Protein AF-G9KWW3-F1 (afdb_monomer_lite)

Organism: Mustela putorius furo (NCBI:txid9669)

InterPro domains:
  IPR028881 PAN2, UCH domain [PF13423] (14-74)
  IPR038765 Papain-like cysteine peptidase superfamily [SSF54001] (1-74)

Foldseek 3Di:
DVQQCVQQVVQVVVLVVVCVPDPDHDPDDPDRDHGPLCVPQKDKDKDWDADPPPRDIDIDIDIDRDDDDDDDPDDDDDDDDDDDPDDDDDDDDDDDD

Sequence (97 aa):
DRLHEEEKTGTRICQKLKQSSLPSPPEEPPSPSPTSVEKMFGGKIVTRIRCLRCLNVSSREEAFTDLSLAFPPTERCRRRRLGSVMLPAEDIGGREP

Radius of gyration: 24.81 Å; chains: 1; bounding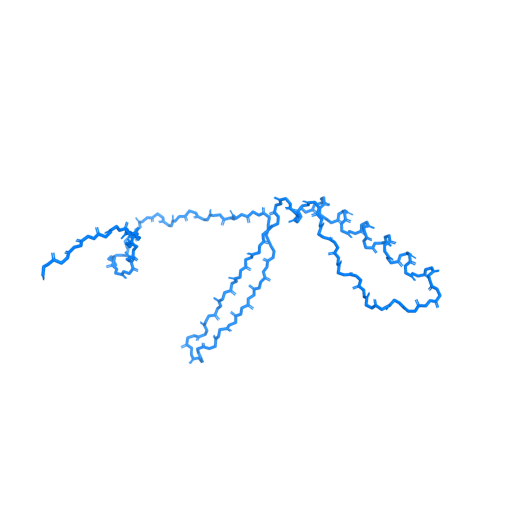 box: 46×35×78 Å

pLDDT: mean 81.92, std 19.39, range [38.44, 98.62]

Secondary structure (DSSP, 8-state):
-HHHHHHHHHHHHHHHHHHHTSSS--SSPPPPPPPHHHHHT-EEEEEEEE-TTT--EEEEEEEESS---PPPPP-----------------------

Structure (mmCIF, N/CA/C/O backbone):
data_AF-G9KWW3-F1
#
_entry.id   AF-G9KWW3-F1
#
loop_
_atom_site.group_PDB
_atom_site.id
_atom_site.type_symbol
_atom_site.label_atom_id
_atom_site.label_alt_id
_atom_site.label_comp_id
_atom_site.label_asym_id
_atom_site.label_entity_id
_atom_site.label_seq_id
_atom_site.pdbx_PDB_ins_code
_atom_site.Cartn_x
_atom_site.Cartn_y
_atom_site.Cartn_z
_atom_site.occupancy
_atom_site.B_iso_or_equiv
_atom_site.auth_seq_id
_atom_site.auth_comp_id
_atom_site.auth_asym_id
_atom_site.auth_atom_id
_atom_site.pdbx_PDB_model_num
ATOM 1 N N . ASP A 1 1 ? 3.305 8.426 11.808 1.00 87.88 1 ASP A N 1
ATOM 2 C CA . ASP A 1 1 ? 3.297 7.223 12.674 1.00 87.88 1 ASP A CA 1
ATOM 3 C C . ASP A 1 1 ? 2.772 7.402 14.089 1.00 87.88 1 ASP A C 1
ATOM 5 O O . ASP A 1 1 ? 1.979 6.569 14.500 1.00 87.88 1 ASP A O 1
ATOM 9 N N . ARG A 1 2 ? 3.133 8.456 14.842 1.00 97.25 2 ARG A N 1
ATOM 10 C CA . ARG A 1 2 ? 2.763 8.578 16.272 1.00 97.25 2 ARG A CA 1
ATOM 11 C C . ARG A 1 2 ? 1.286 8.267 16.596 1.00 97.25 2 ARG A C 1
ATOM 13 O O . ARG A 1 2 ? 1.032 7.466 17.484 1.00 97.25 2 ARG A O 1
ATOM 20 N N . LEU A 1 3 ? 0.340 8.857 15.852 1.00 96.75 3 LEU A N 1
ATOM 21 C CA . LEU A 1 3 ? -1.107 8.643 16.045 1.00 96.75 3 LEU A CA 1
ATOM 22 C C . LEU A 1 3 ? -1.549 7.199 15.755 1.00 96.75 3 LEU A C 1
ATOM 24 O O . LEU A 1 3 ? -2.394 6.660 16.461 1.00 96.75 3 LEU A O 1
ATOM 28 N N . HIS A 1 4 ? -0.976 6.573 14.722 1.00 96.19 4 HIS A N 1
ATOM 29 C CA . HIS A 1 4 ? -1.268 5.181 14.381 1.00 96.19 4 HIS A CA 1
ATOM 30 C C . HIS A 1 4 ? -0.826 4.246 15.516 1.00 96.19 4 HIS A C 1
ATOM 32 O O . HIS A 1 4 ? -1.616 3.428 15.981 1.00 96.19 4 HIS A O 1
ATOM 38 N N . GLU A 1 5 ? 0.405 4.411 16.004 1.00 96.88 5 GLU A N 1
ATOM 39 C CA . GLU A 1 5 ? 0.978 3.557 17.050 1.00 96.88 5 GLU A CA 1
ATOM 40 C C . GLU A 1 5 ? 0.284 3.723 18.407 1.00 96.88 5 GLU A C 1
ATOM 42 O O . GLU A 1 5 ? 0.054 2.730 19.101 1.00 96.88 5 GLU A O 1
ATOM 47 N N . GLU A 1 6 ? -0.083 4.953 18.774 1.00 97.38 6 GLU A N 1
ATOM 48 C CA . GLU A 1 6 ? -0.828 5.253 20.001 1.00 97.38 6 GLU A CA 1
ATOM 49 C C . GLU A 1 6 ? -2.188 4.536 20.018 1.00 97.38 6 GLU A C 1
ATOM 51 O O . GLU A 1 6 ? -2.478 3.778 20.948 1.00 97.38 6 GLU A O 1
ATOM 56 N N . GLU A 1 7 ? -2.987 4.692 18.957 1.00 96.88 7 GLU A N 1
ATOM 57 C CA . GLU A 1 7 ? -4.310 4.063 18.843 1.00 96.88 7 GLU A CA 1
ATOM 58 C C . GLU A 1 7 ? -4.209 2.530 18.787 1.00 96.88 7 GLU A C 1
ATOM 60 O O . GLU A 1 7 ? -4.937 1.811 19.485 1.00 96.88 7 GLU A O 1
ATOM 65 N N . LYS A 1 8 ? -3.271 2.010 17.987 1.00 95.38 8 LYS A N 1
ATOM 66 C CA . LYS A 1 8 ? -3.056 0.569 17.807 1.00 95.38 8 LYS A CA 1
ATOM 67 C C . LYS A 1 8 ? -2.607 -0.098 19.099 1.00 95.38 8 LYS A C 1
ATOM 69 O O . LYS A 1 8 ? -3.136 -1.143 19.484 1.00 95.38 8 LYS A O 1
ATOM 74 N N . THR A 1 9 ? -1.645 0.510 19.788 1.00 95.31 9 THR A N 1
ATOM 75 C CA . THR A 1 9 ? -1.116 -0.014 21.049 1.00 95.31 9 THR A CA 1
ATOM 76 C C . THR A 1 9 ? -2.163 0.069 22.152 1.00 95.31 9 THR A C 1
ATOM 78 O O . THR A 1 9 ? -2.358 -0.924 22.855 1.00 95.31 9 THR A O 1
ATOM 81 N N . GLY A 1 10 ? -2.886 1.190 22.257 1.00 95.12 10 GLY A N 1
ATOM 82 C CA . GLY A 1 10 ? -3.979 1.363 23.214 1.00 95.12 10 GLY A CA 1
ATOM 83 C C . GLY A 1 10 ? -5.054 0.288 23.056 1.00 95.12 10 GLY A C 1
ATOM 84 O O . GLY A 1 10 ? -5.367 -0.429 24.008 1.00 95.12 10 GLY A O 1
ATOM 85 N N . THR A 1 11 ? -5.545 0.094 21.829 1.00 93.12 11 THR A N 1
ATOM 86 C CA . THR A 1 11 ? -6.553 -0.931 21.510 1.00 93.12 11 THR A CA 1
ATOM 87 C C . THR A 1 11 ? -6.060 -2.337 21.848 1.00 93.12 11 THR A C 1
ATOM 89 O O . THR A 1 11 ? -6.763 -3.099 22.519 1.00 93.12 11 THR A O 1
ATOM 92 N N . ARG A 1 12 ? -4.822 -2.673 21.457 1.00 93.06 12 ARG A N 1
ATOM 93 C CA . ARG A 1 12 ? -4.216 -3.986 21.726 1.00 93.06 12 ARG A CA 1
ATOM 94 C C . ARG A 1 12 ? -4.080 -4.268 23.222 1.00 93.06 12 ARG A C 1
ATOM 96 O O . ARG A 1 12 ? -4.336 -5.391 23.651 1.00 93.06 12 ARG A O 1
ATOM 103 N N . ILE A 1 13 ? -3.662 -3.281 24.016 1.00 93.81 13 ILE A N 1
ATOM 104 C CA . ILE A 1 13 ? -3.533 -3.428 25.473 1.00 93.81 13 ILE A CA 1
ATOM 105 C C . ILE A 1 13 ? -4.911 -3.648 26.100 1.00 93.81 13 ILE A C 1
ATOM 107 O O . ILE A 1 13 ? -5.096 -4.630 26.815 1.00 93.81 13 ILE A O 1
ATOM 111 N N . CYS A 1 14 ? -5.892 -2.800 25.779 1.00 91.81 14 CYS A N 1
ATOM 112 C CA . CYS A 1 14 ? -7.262 -2.935 26.276 1.00 91.81 14 CYS A CA 1
ATOM 113 C C . CYS A 1 14 ? -7.857 -4.316 25.964 1.00 91.81 14 CYS A C 1
ATOM 115 O O . CYS A 1 14 ? -8.485 -4.932 26.824 1.00 91.81 14 CYS A O 1
ATOM 117 N N . GLN A 1 15 ? -7.643 -4.823 24.750 1.00 89.88 15 GLN A N 1
ATOM 118 C CA . GLN A 1 15 ? -8.113 -6.142 24.336 1.00 89.88 15 GLN A CA 1
ATOM 119 C C . GLN A 1 15 ? -7.420 -7.272 25.106 1.00 89.88 15 GLN A C 1
ATOM 121 O O . GLN A 1 15 ? -8.098 -8.157 25.624 1.00 89.88 15 GLN A O 1
ATOM 126 N N . LYS A 1 16 ? -6.087 -7.226 25.232 1.00 90.00 16 LYS A N 1
ATOM 127 C CA . LYS A 1 16 ? -5.329 -8.240 25.979 1.00 90.00 16 LYS A CA 1
ATOM 128 C C . LYS A 1 16 ? -5.707 -8.281 27.458 1.00 90.00 16 LYS A C 1
ATOM 130 O O . LYS A 1 16 ? -5.857 -9.368 28.005 1.00 90.00 16 LYS A O 1
ATOM 135 N N . LEU A 1 17 ? -5.899 -7.123 28.094 1.00 91.88 17 LEU A N 1
ATOM 136 C CA . LEU A 1 17 ? -6.336 -7.057 29.491 1.00 91.88 17 LEU A CA 1
ATOM 137 C C . LEU A 1 17 ? -7.714 -7.710 29.667 1.00 91.88 17 LEU A C 1
ATOM 139 O O . LEU A 1 17 ? -7.868 -8.574 30.528 1.00 91.88 17 LEU A O 1
ATOM 143 N N . LYS A 1 18 ? -8.679 -7.391 28.789 1.00 89.12 18 LYS A N 1
ATOM 144 C CA . LYS A 1 18 ? -10.006 -8.035 28.777 1.00 89.12 18 LYS A CA 1
ATOM 145 C C . LYS A 1 18 ? -9.915 -9.552 28.590 1.00 89.12 18 LYS A C 1
ATOM 147 O O . LYS A 1 18 ? -10.599 -10.290 29.291 1.00 89.12 18 LYS A O 1
ATOM 152 N N . GLN A 1 19 ? -9.055 -10.023 27.685 1.00 86.44 19 GLN A N 1
ATOM 153 C CA . GLN A 1 19 ? -8.836 -11.456 27.460 1.00 86.44 19 GLN A CA 1
ATOM 154 C C . GLN A 1 19 ? -8.242 -12.152 28.690 1.00 86.44 19 GLN A C 1
ATOM 156 O O . GLN A 1 19 ? -8.699 -13.228 29.048 1.00 86.44 19 GLN A O 1
ATOM 161 N N . SER A 1 20 ? -7.271 -11.533 29.369 1.00 86.31 20 SER A N 1
ATOM 162 C CA . SER A 1 20 ? -6.652 -12.118 30.568 1.00 86.31 20 SER A CA 1
ATOM 163 C C . SER A 1 20 ? -7.602 -12.237 31.765 1.00 86.31 20 SER A C 1
ATOM 165 O O . SER A 1 20 ? -7.381 -13.070 32.636 1.00 86.31 20 SER A O 1
ATOM 167 N N . SER A 1 21 ? -8.661 -11.421 31.806 1.00 85.50 21 SER A N 1
ATOM 168 C CA . SER A 1 21 ? -9.686 -11.467 32.855 1.00 85.50 21 SER A CA 1
ATOM 169 C C . SER A 1 21 ? -10.808 -12.484 32.604 1.00 85.50 21 SER A C 1
ATOM 171 O O . SER A 1 21 ? -11.659 -12.662 33.473 1.00 85.50 21 SER A O 1
ATOM 173 N N . LEU A 1 22 ? -10.843 -13.136 31.434 1.00 79.69 22 LEU A N 1
ATOM 174 C CA . LEU A 1 22 ? -11.861 -14.133 31.095 1.00 79.69 22 LEU A CA 1
ATOM 175 C C . LEU A 1 22 ? -11.369 -15.555 31.440 1.00 79.69 22 LEU A C 1
ATOM 177 O O . LEU A 1 22 ? -10.240 -15.903 31.105 1.00 79.69 22 LEU A O 1
ATOM 181 N N . PRO A 1 23 ? -12.202 -16.401 32.075 1.00 74.38 23 PRO A N 1
ATOM 182 C CA . PRO A 1 23 ? -11.807 -17.745 32.510 1.00 74.38 23 PRO A CA 1
ATOM 183 C C . PRO A 1 23 ? -11.737 -18.795 31.383 1.00 74.38 23 PRO A C 1
ATOM 185 O O . PRO A 1 23 ? -11.344 -19.929 31.645 1.00 74.38 23 PRO A O 1
ATOM 188 N N . SER A 1 24 ? -12.109 -18.458 30.144 1.00 66.44 24 SER A N 1
ATOM 189 C CA . SER A 1 24 ? -12.126 -19.379 28.997 1.00 66.44 24 SER A CA 1
ATOM 190 C C . SER A 1 24 ? -11.201 -18.911 27.865 1.00 66.44 24 SER A C 1
ATOM 192 O O . SER A 1 24 ? -11.068 -17.701 27.660 1.00 66.44 24 SER A O 1
ATOM 194 N N . PRO A 1 25 ? -10.604 -19.829 27.077 1.00 63.19 25 PRO A N 1
ATOM 195 C CA . PRO A 1 25 ? -9.837 -19.450 25.895 1.00 63.19 25 PRO A CA 1
ATOM 196 C C . PRO A 1 25 ? -10.750 -18.721 24.894 1.00 63.19 25 PRO A C 1
ATOM 198 O O . PRO A 1 25 ? -11.854 -19.206 24.639 1.00 63.19 25 PRO A O 1
ATOM 201 N N . PRO A 1 26 ? -10.332 -17.584 24.314 1.00 61.50 26 PRO A N 1
ATOM 202 C CA . PRO A 1 26 ? -11.057 -16.983 23.201 1.00 61.50 26 PRO A CA 1
ATOM 203 C C . PRO A 1 26 ? -10.988 -17.893 21.961 1.00 61.50 26 PRO A C 1
ATOM 205 O O . PRO A 1 26 ? -9.896 -18.329 21.590 1.00 61.50 26 PRO A O 1
ATOM 208 N N . GLU A 1 27 ? -12.125 -18.144 21.303 1.00 63.06 27 GLU A N 1
ATOM 209 C CA . GLU A 1 27 ? -12.163 -18.610 19.908 1.00 63.06 27 GLU A CA 1
ATOM 210 C C . GLU A 1 27 ? -11.625 -17.484 19.017 1.00 63.06 27 GLU A C 1
ATOM 212 O O . GLU A 1 27 ? -12.272 -16.453 18.881 1.00 63.06 27 G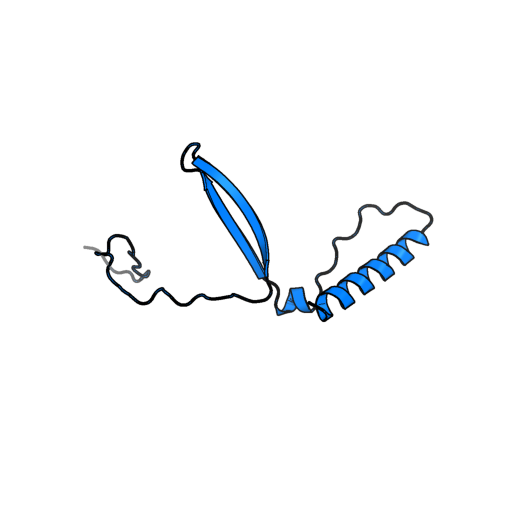LU A O 1
ATOM 217 N N . GLU A 1 28 ? -10.419 -17.689 18.483 1.00 59.91 28 GLU A N 1
ATOM 218 C CA . GLU A 1 28 ? -9.616 -16.780 17.653 1.00 59.91 28 GLU A CA 1
ATOM 219 C C . GLU A 1 28 ? -9.400 -15.332 18.159 1.00 59.91 28 GLU A C 1
ATOM 221 O O . GLU A 1 28 ? -10.300 -14.633 18.628 1.00 59.91 28 GLU A O 1
ATOM 226 N N . PRO A 1 29 ? -8.170 -14.796 18.046 1.00 62.28 29 PRO A N 1
ATOM 227 C CA . PRO A 1 29 ? -7.947 -13.384 18.310 1.00 62.28 29 PRO A CA 1
ATOM 228 C C . PRO A 1 29 ? -8.714 -12.544 17.271 1.00 62.28 29 PRO A C 1
ATOM 230 O O . PRO A 1 29 ? -8.507 -12.733 16.072 1.00 62.28 29 PRO A O 1
ATOM 233 N N . PRO A 1 30 ? -9.553 -11.579 17.696 1.00 65.62 30 PRO A N 1
ATOM 234 C CA . PRO A 1 30 ? -10.210 -10.670 16.769 1.00 65.62 30 PRO A CA 1
ATOM 235 C C . PRO A 1 30 ? -9.168 -9.971 15.903 1.00 65.62 30 PRO A C 1
ATOM 237 O O . PRO A 1 30 ? -8.171 -9.463 16.430 1.00 65.62 30 PRO A O 1
ATOM 240 N N . SER A 1 31 ? -9.409 -9.921 14.591 1.00 68.50 31 SER A N 1
ATOM 241 C CA . SER A 1 31 ? -8.576 -9.144 13.677 1.00 68.50 31 SER A CA 1
ATOM 242 C C . SER A 1 31 ? -8.458 -7.711 14.208 1.00 68.50 31 SER A C 1
ATOM 244 O O . SER A 1 31 ? -9.491 -7.120 14.551 1.00 68.50 31 SER A O 1
ATOM 246 N N . PRO A 1 32 ? -7.245 -7.143 14.306 1.00 76.38 32 PRO A N 1
ATOM 247 C CA . PRO A 1 32 ? -7.072 -5.798 14.830 1.00 76.38 32 PRO A CA 1
ATOM 248 C C . PRO A 1 32 ? -7.896 -4.818 13.996 1.00 76.38 32 PRO A C 1
ATOM 250 O O . PRO A 1 32 ? -7.818 -4.805 12.767 1.00 76.38 32 PRO A O 1
ATOM 253 N N . SER A 1 33 ? -8.713 -4.018 14.676 1.00 87.06 33 SER A N 1
ATOM 254 C CA . SER A 1 33 ? -9.496 -2.973 14.031 1.00 87.06 33 SER A CA 1
ATOM 255 C C . SER A 1 33 ? -8.559 -1.936 13.407 1.00 87.06 33 SER A C 1
ATOM 257 O O . SER A 1 33 ? -7.611 -1.526 14.086 1.00 87.06 33 SER A O 1
ATOM 259 N N . PRO A 1 34 ? -8.828 -1.472 12.174 1.00 92.62 34 PRO A N 1
ATOM 260 C CA . PRO A 1 34 ? -7.978 -0.480 11.540 1.00 92.62 34 PRO A CA 1
ATOM 261 C C . PRO A 1 34 ? -8.021 0.839 12.312 1.00 92.62 34 PRO A C 1
ATOM 263 O O . PRO A 1 34 ? -9.102 1.282 12.731 1.00 92.62 34 PRO A O 1
ATOM 266 N N . THR A 1 35 ? -6.858 1.467 12.481 1.00 96.56 35 THR A N 1
ATOM 267 C CA . THR A 1 35 ? -6.759 2.761 13.158 1.00 96.56 35 THR A CA 1
ATOM 268 C C . THR A 1 35 ? -7.353 3.878 12.309 1.00 96.56 35 THR A C 1
ATOM 270 O O . THR A 1 35 ? -7.548 3.733 11.101 1.00 96.56 35 THR A O 1
ATOM 273 N N . SER A 1 36 ? -7.609 5.037 12.907 1.00 97.12 36 SER A N 1
ATOM 274 C CA . SER A 1 36 ? -8.072 6.222 12.174 1.00 97.12 36 SER A CA 1
ATOM 275 C C . SER A 1 36 ? -7.106 6.612 11.048 1.00 97.12 36 SER A C 1
ATOM 277 O O . SER A 1 36 ? -7.539 6.949 9.949 1.00 97.12 36 SER A O 1
ATOM 279 N N . VAL A 1 37 ? -5.793 6.485 11.284 1.00 97.38 37 VAL A N 1
ATOM 280 C CA . VAL A 1 37 ? -4.762 6.726 10.258 1.00 97.38 37 VAL A CA 1
ATOM 281 C C . VAL A 1 37 ? -4.875 5.722 9.111 1.00 97.38 37 VAL A C 1
ATOM 283 O O . VAL A 1 37 ? -4.867 6.131 7.955 1.00 97.38 37 VAL A O 1
ATOM 286 N N . GLU A 1 38 ? -5.036 4.429 9.407 1.00 96.62 38 GLU A N 1
ATOM 287 C CA . GLU A 1 38 ? -5.214 3.398 8.373 1.00 96.62 38 GLU A CA 1
ATOM 288 C C . GLU A 1 38 ? -6.510 3.603 7.578 1.00 96.62 38 GLU A C 1
ATOM 290 O O . GLU A 1 38 ? -6.526 3.381 6.373 1.00 96.62 38 GLU A O 1
ATOM 295 N N . LYS A 1 39 ? -7.585 4.071 8.222 1.00 96.81 39 LYS A N 1
ATOM 296 C CA . LYS A 1 39 ? -8.867 4.357 7.560 1.00 96.81 39 LYS A CA 1
ATOM 297 C C . LYS A 1 39 ? -8.811 5.572 6.638 1.00 96.81 39 LYS A C 1
ATOM 299 O O . LYS A 1 39 ? -9.473 5.573 5.608 1.00 96.81 39 LYS A O 1
ATOM 304 N N . MET A 1 40 ? -8.095 6.621 7.039 1.00 97.62 40 MET A N 1
ATOM 305 C CA . MET A 1 40 ? -8.124 7.910 6.340 1.00 97.62 40 MET A CA 1
ATOM 306 C C . MET A 1 40 ? -6.986 8.087 5.337 1.00 97.62 40 MET A C 1
ATOM 308 O O . MET A 1 40 ? -7.183 8.712 4.301 1.00 97.62 40 MET A O 1
ATOM 312 N N . PHE A 1 41 ? -5.804 7.562 5.652 1.00 97.75 41 PHE A N 1
ATOM 313 C CA . PHE A 1 41 ? -4.588 7.750 4.857 1.00 97.75 41 PHE A CA 1
ATOM 314 C C . PHE A 1 41 ? -4.002 6.427 4.359 1.00 97.75 41 PHE A C 1
ATOM 316 O O . PHE A 1 41 ? -3.119 6.437 3.510 1.00 97.75 41 PHE A O 1
ATOM 323 N N . GLY A 1 42 ? -4.464 5.290 4.885 1.00 96.94 42 GLY A N 1
ATOM 324 C CA . GLY A 1 42 ? -3.900 3.984 4.573 1.00 96.94 42 GLY A CA 1
ATOM 325 C C . GLY A 1 42 ? -4.211 3.517 3.153 1.00 96.94 42 GLY A C 1
ATOM 326 O O . GLY A 1 42 ? -5.361 3.475 2.721 1.00 96.94 42 GLY A O 1
ATOM 327 N N . GLY A 1 43 ? -3.167 3.088 2.453 1.00 96.94 43 GLY A N 1
ATOM 328 C CA . GLY A 1 43 ? -3.234 2.351 1.199 1.00 96.94 43 GLY A CA 1
ATOM 329 C C . GLY A 1 43 ? -2.368 1.094 1.245 1.00 96.94 43 GLY A C 1
ATOM 330 O O . GLY A 1 43 ? -1.636 0.850 2.207 1.00 96.94 43 GLY A O 1
ATOM 331 N N . LYS A 1 44 ? -2.451 0.278 0.189 1.00 97.69 44 LYS A N 1
ATOM 332 C CA . LYS A 1 44 ? -1.635 -0.931 0.025 1.00 97.69 44 LYS A CA 1
ATOM 333 C C . LYS A 1 44 ? -0.924 -0.938 -1.321 1.00 97.69 44 LYS A C 1
ATOM 335 O O . LYS A 1 44 ? -1.562 -0.701 -2.346 1.00 97.69 44 LYS A O 1
ATOM 340 N N . ILE A 1 45 ? 0.374 -1.230 -1.330 1.00 98.06 45 ILE A N 1
ATOM 341 C CA . ILE A 1 45 ? 1.189 -1.344 -2.543 1.00 98.06 45 ILE A CA 1
ATOM 342 C C . ILE A 1 45 ? 1.713 -2.770 -2.693 1.00 98.06 45 ILE A C 1
ATOM 344 O O . ILE A 1 45 ? 2.207 -3.366 -1.739 1.00 98.06 45 ILE A O 1
ATOM 348 N N . VAL A 1 46 ? 1.606 -3.324 -3.903 1.00 98.44 46 VAL A N 1
ATOM 349 C CA . VAL A 1 46 ? 2.137 -4.653 -4.227 1.00 98.44 46 VAL A CA 1
ATOM 350 C C . VAL A 1 46 ? 3.329 -4.504 -5.162 1.00 98.44 46 VAL A C 1
ATOM 352 O O . VAL A 1 46 ? 3.178 -4.129 -6.323 1.00 98.44 46 VAL A O 1
ATOM 355 N N . THR A 1 47 ? 4.511 -4.867 -4.676 1.00 98.38 47 THR A N 1
ATOM 356 C CA . THR A 1 47 ? 5.737 -4.923 -5.476 1.00 98.38 47 THR A CA 1
ATOM 357 C C . THR A 1 47 ? 5.940 -6.340 -5.992 1.00 98.38 47 THR A C 1
ATOM 359 O O . THR A 1 47 ? 5.925 -7.291 -5.212 1.00 98.38 47 THR A O 1
ATOM 362 N N . ARG A 1 48 ? 6.148 -6.499 -7.305 1.00 98.56 48 ARG A N 1
ATOM 363 C CA . ARG A 1 48 ? 6.435 -7.793 -7.944 1.00 98.56 48 ARG A CA 1
ATOM 364 C C . ARG A 1 48 ? 7.822 -7.777 -8.571 1.00 98.56 48 ARG A C 1
ATOM 366 O O . ARG A 1 48 ? 8.108 -6.921 -9.402 1.00 98.56 48 ARG A O 1
ATOM 373 N N . ILE A 1 49 ? 8.663 -8.744 -8.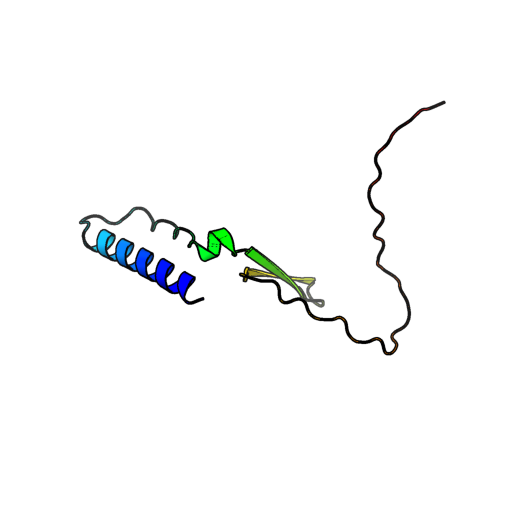217 1.00 98.31 49 ILE A N 1
ATOM 374 C CA . ILE A 1 49 ? 10.017 -8.893 -8.759 1.00 98.31 49 ILE A CA 1
ATOM 375 C C . ILE A 1 49 ? 10.076 -10.193 -9.553 1.00 98.31 49 ILE A C 1
ATOM 377 O O . ILE A 1 49 ? 9.894 -11.277 -9.003 1.00 98.31 49 ILE A O 1
ATOM 381 N N . ARG A 1 50 ? 10.351 -10.090 -10.856 1.00 98.56 50 ARG A N 1
ATOM 382 C CA . ARG A 1 50 ? 10.523 -11.248 -11.738 1.00 98.56 50 ARG A CA 1
ATOM 383 C C . ARG A 1 50 ? 12.001 -11.583 -11.894 1.00 98.56 50 ARG A C 1
ATOM 385 O O . ARG A 1 50 ? 12.768 -10.786 -12.428 1.00 98.56 50 ARG A O 1
ATOM 392 N N . CYS A 1 51 ? 12.395 -12.786 -11.493 1.00 98.25 51 CYS A N 1
ATOM 393 C CA . CYS A 1 51 ? 13.720 -13.309 -11.802 1.00 98.25 51 CYS A CA 1
ATOM 394 C C . CYS A 1 51 ? 13.828 -13.577 -13.309 1.00 98.25 51 CYS A C 1
ATOM 396 O O . CYS A 1 51 ? 13.060 -14.362 -13.851 1.00 98.25 51 CYS A O 1
ATOM 398 N N . LEU A 1 52 ? 14.804 -12.985 -13.999 1.00 98.00 52 LEU A N 1
ATOM 399 C CA . LEU A 1 52 ? 14.961 -13.174 -15.450 1.00 98.00 52 LEU A CA 1
ATOM 400 C C . LEU A 1 52 ? 15.609 -14.514 -15.844 1.00 98.00 52 LEU A C 1
ATOM 402 O O . LEU A 1 52 ? 15.662 -14.832 -17.026 1.00 98.00 52 LEU A O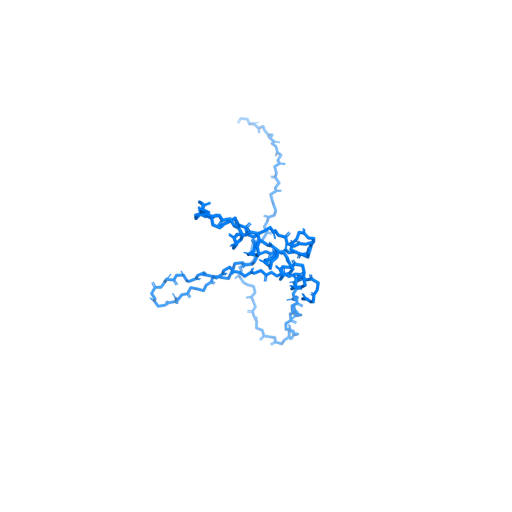 1
ATOM 406 N N . ARG A 1 53 ? 16.089 -15.307 -14.873 1.00 98.62 53 ARG A N 1
ATOM 407 C CA . ARG A 1 53 ? 16.667 -16.643 -15.115 1.00 98.62 53 ARG A CA 1
ATOM 408 C C . ARG A 1 53 ? 15.639 -17.764 -15.004 1.00 98.62 53 ARG A C 1
ATOM 410 O O . ARG A 1 53 ? 15.492 -18.546 -15.929 1.00 98.62 53 ARG A O 1
ATOM 417 N N . CYS A 1 54 ? 14.931 -17.841 -13.877 1.00 98.38 54 CYS A N 1
ATOM 418 C CA . CYS A 1 54 ? 13.929 -18.884 -13.630 1.00 98.38 54 CYS A CA 1
ATOM 419 C C . CYS A 1 54 ? 12.488 -18.413 -13.847 1.00 98.38 54 CYS A C 1
ATOM 421 O O . CYS A 1 54 ? 11.562 -19.189 -13.659 1.00 98.38 54 CYS A O 1
ATOM 423 N N . LEU A 1 55 ? 12.287 -17.140 -14.206 1.00 98.12 55 LEU A N 1
ATOM 424 C CA . LEU A 1 55 ? 10.984 -16.513 -14.454 1.00 98.12 55 LEU A CA 1
ATOM 425 C C . LEU A 1 55 ? 10.035 -16.449 -13.248 1.00 98.12 55 LEU A C 1
ATOM 427 O O . LEU A 1 55 ? 8.964 -15.857 -13.383 1.00 98.12 55 LEU A O 1
ATOM 431 N N . ASN A 1 56 ? 10.445 -16.953 -12.078 1.00 98.50 56 ASN A N 1
ATOM 432 C CA . ASN A 1 56 ? 9.692 -16.830 -10.833 1.00 98.50 56 ASN A CA 1
ATOM 433 C C . ASN A 1 56 ? 9.425 -15.365 -10.492 1.00 98.50 56 ASN A C 1
ATOM 435 O O . ASN A 1 56 ? 10.303 -14.506 -10.628 1.00 98.50 56 ASN A O 1
ATOM 439 N N . VAL A 1 57 ? 8.216 -15.106 -10.005 1.00 98.56 57 VAL A N 1
ATOM 440 C CA . VAL A 1 57 ? 7.783 -13.795 -9.532 1.00 98.56 57 VAL A CA 1
ATOM 441 C C . VAL A 1 57 ? 7.624 -13.867 -8.021 1.00 98.56 57 VAL A C 1
ATOM 443 O O . VAL A 1 57 ? 6.786 -14.619 -7.532 1.00 98.56 57 VAL A O 1
ATOM 446 N N . SER A 1 58 ? 8.412 -13.088 -7.285 1.00 98.44 58 SER A N 1
ATOM 447 C CA . SER A 1 58 ? 8.135 -12.819 -5.875 1.00 98.44 58 SER A CA 1
ATOM 448 C C . SER A 1 58 ? 7.251 -11.581 -5.760 1.00 98.44 58 SER A C 1
ATOM 450 O O . SER A 1 58 ? 7.364 -10.646 -6.557 1.00 98.44 58 SER A O 1
ATOM 452 N N . SER A 1 59 ? 6.348 -11.577 -4.785 1.00 98.44 59 SER A N 1
ATOM 453 C CA . SER A 1 59 ? 5.458 -10.452 -4.502 1.00 98.44 59 SER A CA 1
ATOM 454 C C . SER A 1 59 ? 5.547 -10.053 -3.038 1.00 98.44 59 SER A C 1
ATOM 456 O O . SER A 1 59 ? 5.615 -10.922 -2.170 1.00 98.44 59 SER A O 1
ATOM 458 N N . ARG A 1 60 ? 5.496 -8.750 -2.763 1.00 98.56 60 ARG A N 1
ATOM 459 C CA . ARG A 1 60 ? 5.412 -8.193 -1.412 1.00 98.56 60 ARG A CA 1
ATOM 460 C C . ARG A 1 60 ? 4.315 -7.137 -1.364 1.00 98.56 60 ARG A C 1
ATOM 462 O O . ARG A 1 60 ? 4.313 -6.239 -2.200 1.00 98.56 60 ARG A O 1
ATOM 469 N N . GLU A 1 61 ? 3.396 -7.275 -0.414 1.00 98.50 61 GLU A N 1
ATOM 470 C CA . GLU A 1 61 ? 2.372 -6.276 -0.095 1.00 98.50 61 GLU A CA 1
ATOM 471 C C . GLU A 1 61 ? 2.849 -5.450 1.104 1.00 98.50 61 GLU A C 1
ATOM 473 O O . GLU A 1 61 ? 3.292 -6.009 2.108 1.00 98.50 61 GLU A O 1
ATOM 478 N N . GLU A 1 62 ? 2.793 -4.129 0.985 1.00 97.75 62 GLU A N 1
ATOM 479 C CA . GLU A 1 62 ? 3.195 -3.180 2.024 1.00 97.75 62 GLU A CA 1
ATOM 480 C C . GLU A 1 62 ? 2.085 -2.140 2.219 1.00 97.75 62 GLU A C 1
ATOM 482 O O . GLU A 1 62 ? 1.386 -1.781 1.268 1.00 97.75 62 GLU A O 1
ATOM 487 N N . ALA A 1 63 ? 1.904 -1.664 3.450 1.00 96.88 63 ALA A N 1
ATOM 488 C CA . ALA A 1 63 ? 1.024 -0.534 3.731 1.00 96.88 63 ALA A CA 1
ATOM 489 C C . ALA A 1 63 ? 1.768 0.786 3.476 1.00 96.88 63 ALA A C 1
ATOM 491 O O . ALA A 1 63 ? 2.975 0.865 3.702 1.00 96.88 63 ALA A O 1
ATOM 492 N N . PHE A 1 64 ? 1.054 1.822 3.041 1.00 97.88 64 PHE A N 1
ATOM 493 C CA . PHE A 1 64 ? 1.590 3.177 2.899 1.00 97.88 64 PHE A CA 1
ATOM 494 C C . PHE A 1 64 ? 0.569 4.215 3.369 1.00 97.88 64 PHE A C 1
ATOM 496 O O . PHE A 1 64 ? -0.628 3.933 3.404 1.00 97.88 64 PHE A O 1
ATOM 503 N N . THR A 1 65 ? 1.036 5.412 3.716 1.00 97.56 65 THR A N 1
ATOM 504 C CA . THR A 1 65 ? 0.176 6.568 4.044 1.00 97.56 65 THR A CA 1
ATOM 505 C C . THR A 1 65 ? 0.261 7.695 3.017 1.00 97.56 65 THR A C 1
ATOM 507 O O . THR A 1 65 ? -0.573 8.595 2.997 1.00 97.56 65 THR A O 1
ATOM 510 N N . ASP A 1 66 ? 1.277 7.649 2.164 1.00 97.88 66 ASP A N 1
ATOM 511 C CA . ASP A 1 66 ? 1.595 8.626 1.134 1.00 97.88 66 ASP A CA 1
ATOM 512 C C . ASP A 1 66 ? 2.318 7.945 -0.041 1.00 97.88 66 ASP A C 1
ATOM 514 O O . ASP A 1 66 ? 2.802 6.816 0.067 1.00 97.88 66 ASP A O 1
ATOM 518 N N . LEU A 1 67 ? 2.380 8.631 -1.186 1.00 97.94 67 LEU A N 1
ATOM 519 C CA . LEU A 1 67 ? 3.128 8.184 -2.359 1.00 97.94 67 LEU A CA 1
ATOM 520 C C . LEU A 1 67 ? 4.296 9.136 -2.608 1.00 97.94 67 LEU A C 1
ATOM 522 O O . LEU A 1 67 ? 4.115 10.266 -3.060 1.00 97.94 67 LEU A O 1
ATOM 526 N N . SER A 1 68 ? 5.508 8.652 -2.356 1.00 96.69 68 SER A N 1
ATOM 527 C CA . SER A 1 68 ? 6.735 9.360 -2.716 1.00 96.69 68 SER A CA 1
ATOM 528 C C . SER A 1 68 ? 6.963 9.281 -4.229 1.00 96.69 68 SER A C 1
ATOM 530 O O . SER A 1 68 ? 7.469 8.284 -4.746 1.00 96.69 68 SER A O 1
ATOM 532 N N . LEU A 1 69 ? 6.575 10.329 -4.957 1.00 97.25 69 LEU A N 1
ATOM 533 C CA . LEU A 1 69 ? 6.758 10.418 -6.407 1.00 97.25 69 LEU A CA 1
ATOM 534 C C . LEU A 1 69 ? 8.129 11.024 -6.737 1.00 97.25 69 LEU A C 1
ATOM 536 O O . LEU A 1 69 ? 8.401 12.182 -6.425 1.00 97.25 69 LEU A O 1
ATOM 540 N N . ALA A 1 70 ? 8.998 10.244 -7.381 1.00 95.31 70 ALA A N 1
ATOM 541 C CA . ALA A 1 70 ? 10.302 10.722 -7.831 1.00 95.31 70 ALA A CA 1
ATOM 542 C C . ALA A 1 70 ? 10.177 11.590 -9.094 1.00 95.31 70 ALA A C 1
ATOM 544 O O . ALA A 1 70 ? 9.389 11.290 -9.994 1.00 95.31 70 ALA A O 1
ATOM 545 N N . PHE A 1 71 ? 11.007 12.629 -9.201 1.00 94.44 71 PHE A N 1
ATOM 546 C CA . PHE A 1 71 ? 11.162 13.354 -10.460 1.00 94.44 71 PHE A CA 1
ATOM 547 C C . PHE A 1 71 ? 11.834 12.458 -11.511 1.00 94.44 71 PHE A C 1
ATOM 549 O O . PHE A 1 71 ? 12.767 11.719 -11.178 1.00 94.44 71 PHE A O 1
ATOM 556 N N . PRO A 1 72 ? 11.411 12.527 -12.786 1.00 90.75 72 PRO A N 1
ATOM 557 C CA . PRO A 1 72 ? 12.103 11.819 -13.851 1.00 90.75 72 PRO A CA 1
ATOM 558 C C . PRO A 1 72 ? 13.538 12.361 -14.008 1.00 90.75 72 PRO A C 1
ATOM 560 O O . PRO A 1 72 ? 13.763 13.560 -13.812 1.00 90.75 72 PRO A O 1
ATOM 563 N N . PRO A 1 73 ? 14.520 11.518 -14.382 1.00 90.56 73 PRO A N 1
ATOM 564 C CA . PRO A 1 73 ? 15.871 11.981 -14.689 1.00 90.56 73 PRO A CA 1
ATOM 565 C C . PRO A 1 73 ? 15.851 13.081 -15.757 1.00 90.56 73 PRO A C 1
ATOM 567 O O . PRO A 1 73 ? 15.162 12.952 -16.770 1.00 90.56 73 PRO A O 1
ATOM 570 N N . THR A 1 74 ? 16.625 14.151 -15.561 1.00 83.31 74 THR A N 1
ATOM 571 C CA . THR A 1 74 ? 16.752 15.225 -16.554 1.00 83.31 74 THR A CA 1
ATOM 572 C C . THR A 1 74 ? 17.455 14.676 -17.796 1.00 83.31 74 THR A C 1
ATOM 574 O O . THR A 1 74 ? 18.555 14.128 -17.721 1.00 83.31 74 THR A O 1
ATOM 577 N N . GLU A 1 75 ? 16.791 14.735 -18.951 1.00 70.06 75 GLU A N 1
ATOM 578 C CA . GLU A 1 75 ? 17.247 14.049 -20.157 1.00 70.06 75 GLU A CA 1
ATOM 579 C C . GLU A 1 75 ? 18.664 14.467 -20.578 1.00 70.06 75 GLU A C 1
ATOM 581 O O . GLU A 1 75 ? 18.899 15.551 -21.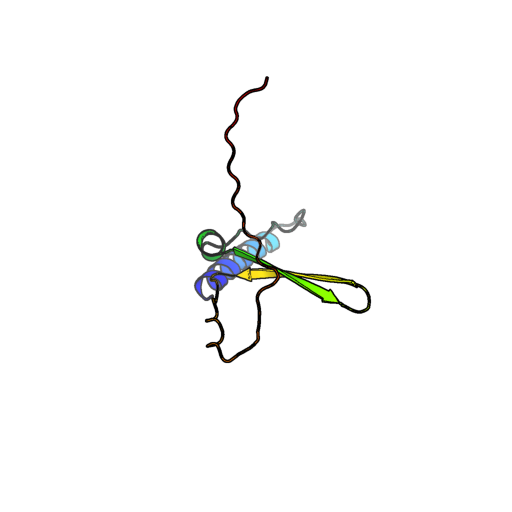111 1.00 70.06 75 GLU A O 1
ATOM 586 N N . ARG A 1 76 ? 19.612 13.537 -20.455 1.00 62.66 76 ARG A N 1
ATOM 587 C CA . ARG A 1 76 ? 20.729 13.437 -21.394 1.00 62.66 76 ARG A CA 1
ATOM 588 C C . ARG A 1 76 ? 20.738 12.041 -22.002 1.00 62.66 76 ARG A C 1
ATOM 590 O O . ARG A 1 76 ? 21.391 11.123 -21.525 1.00 62.66 76 ARG A O 1
ATOM 597 N N . CYS A 1 77 ? 20.013 11.946 -23.114 1.00 57.91 77 CYS A N 1
ATOM 598 C CA . CYS A 1 77 ? 20.326 11.085 -24.249 1.00 57.91 77 CYS A CA 1
ATOM 599 C C . CYS A 1 77 ? 20.328 9.566 -23.992 1.00 57.91 77 CYS A C 1
ATO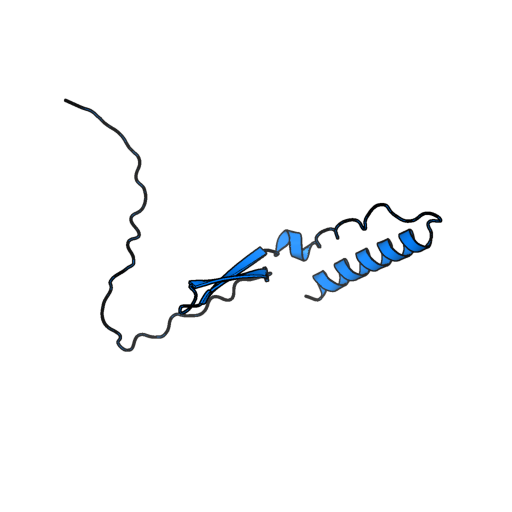M 601 O O . CYS A 1 77 ? 21.386 8.945 -23.938 1.00 57.91 77 CYS A O 1
ATOM 603 N N . ARG A 1 78 ? 19.151 8.923 -24.021 1.00 55.66 78 ARG A N 1
ATOM 604 C CA . ARG A 1 78 ? 19.030 7.576 -24.611 1.00 55.66 78 ARG A CA 1
ATOM 605 C C . ARG A 1 78 ? 17.802 7.487 -25.510 1.00 55.66 78 ARG A C 1
ATOM 607 O O . ARG A 1 78 ? 16.692 7.210 -25.089 1.00 55.66 78 ARG A O 1
ATOM 614 N N . ARG A 1 79 ? 18.078 7.789 -26.779 1.00 57.84 79 ARG A N 1
ATOM 615 C CA . ARG A 1 79 ? 17.439 7.291 -28.003 1.00 57.84 79 ARG A CA 1
ATOM 616 C C . ARG A 1 79 ? 16.174 6.434 -27.814 1.00 57.84 79 ARG A C 1
ATOM 618 O O . ARG A 1 79 ? 16.255 5.288 -27.401 1.00 57.84 79 ARG A O 1
ATOM 625 N N . ARG A 1 80 ? 15.101 6.972 -28.401 1.00 54.34 80 ARG A N 1
ATOM 626 C CA . ARG A 1 80 ? 14.004 6.292 -29.112 1.00 54.34 80 ARG A CA 1
ATOM 627 C C . ARG A 1 80 ? 13.020 5.478 -28.267 1.00 54.34 80 ARG A C 1
ATOM 629 O O . ARG A 1 80 ? 13.268 4.352 -27.861 1.00 54.34 80 ARG A O 1
ATOM 636 N N . ARG A 1 81 ? 11.819 6.060 -28.195 1.00 58.06 81 ARG A N 1
ATOM 637 C CA . ARG A 1 81 ? 10.513 5.393 -28.228 1.00 58.06 81 ARG A CA 1
ATOM 638 C C . ARG A 1 81 ? 10.555 4.025 -28.928 1.00 58.06 81 ARG A C 1
ATOM 640 O O . ARG A 1 81 ? 10.823 3.972 -30.126 1.00 58.06 81 ARG A O 1
ATOM 647 N N . LEU A 1 82 ? 10.153 2.981 -28.210 1.00 53.22 82 LEU A N 1
ATOM 648 C CA . LEU A 1 82 ? 9.239 1.953 -28.709 1.00 53.22 82 LEU A CA 1
ATOM 649 C C . LEU A 1 82 ? 8.592 1.283 -27.488 1.00 53.22 82 LEU A C 1
ATOM 651 O O . LEU A 1 82 ? 9.261 0.527 -26.792 1.00 53.22 82 LEU A O 1
ATOM 655 N N . GLY A 1 83 ? 7.329 1.602 -27.184 1.00 51.88 83 GLY A N 1
ATOM 656 C CA . GLY A 1 83 ? 6.588 0.823 -26.183 1.00 51.88 83 GLY A CA 1
ATOM 657 C C . GLY A 1 83 ? 5.491 1.501 -25.365 1.00 51.88 83 GLY A C 1
ATOM 658 O O . GLY A 1 83 ? 4.876 0.803 -24.572 1.00 51.88 83 GLY A O 1
ATOM 659 N N . SER A 1 84 ? 5.193 2.795 -25.526 1.00 51.94 84 SER A N 1
ATOM 660 C CA . SER A 1 84 ? 3.979 3.362 -24.913 1.00 51.94 84 SER A CA 1
ATOM 661 C C . SER A 1 84 ? 2.898 3.522 -25.975 1.00 51.94 84 SER A C 1
ATOM 663 O O . SER A 1 84 ? 2.805 4.558 -26.629 1.00 51.94 84 SER A O 1
ATOM 665 N N . VAL A 1 85 ? 2.128 2.457 -26.194 1.00 44.31 85 VAL A N 1
ATOM 666 C CA . VAL A 1 85 ? 0.789 2.579 -26.774 1.00 44.31 85 VAL A CA 1
ATOM 667 C C . VAL A 1 85 ? -0.157 2.743 -25.592 1.00 44.31 85 VAL A C 1
ATOM 669 O O . VAL A 1 85 ? -0.532 1.772 -24.945 1.00 44.31 85 VAL A O 1
ATOM 672 N N . MET A 1 86 ? -0.504 3.988 -25.292 1.00 52.50 86 MET A N 1
ATOM 673 C CA . MET A 1 86 ? -1.775 4.310 -24.657 1.00 52.50 86 MET A CA 1
ATOM 674 C C . MET A 1 86 ? -2.666 4.833 -25.781 1.00 52.50 86 MET A C 1
ATOM 676 O O . MET A 1 86 ? -2.458 5.950 -26.248 1.00 52.50 86 MET A O 1
ATOM 680 N N . LEU A 1 87 ? -3.609 4.017 -26.248 1.00 48.84 87 LEU A N 1
ATOM 681 C CA . LEU A 1 87 ? -4.782 4.523 -26.957 1.00 48.84 87 LEU A CA 1
ATOM 682 C C . LEU A 1 87 ? -5.976 4.369 -26.005 1.00 48.84 87 LEU A C 1
ATOM 684 O O . LEU A 1 87 ? -6.177 3.265 -25.489 1.00 48.84 87 LEU A O 1
ATOM 688 N N . PRO A 1 88 ? -6.708 5.455 -25.700 1.00 45.34 88 PRO A N 1
ATOM 689 C CA . PRO A 1 88 ? -7.893 5.395 -24.859 1.00 45.34 88 PRO A CA 1
ATOM 690 C C . PRO A 1 88 ? -9.044 4.707 -25.602 1.00 45.34 88 PRO A C 1
ATOM 692 O O . PRO A 1 88 ? -9.125 4.742 -26.828 1.00 45.34 88 PRO A O 1
ATOM 695 N N . ALA A 1 89 ? -9.917 4.061 -24.833 1.00 52.62 89 ALA A N 1
ATOM 696 C CA . ALA A 1 89 ? -11.149 3.462 -25.316 1.00 52.62 89 ALA A CA 1
ATOM 697 C C . ALA A 1 89 ? -12.132 4.551 -25.771 1.00 52.62 89 ALA A C 1
ATOM 699 O O . ALA A 1 89 ? -12.466 5.433 -24.981 1.00 52.62 89 ALA A O 1
ATOM 700 N N . GLU A 1 90 ? -12.629 4.443 -27.002 1.00 55.34 90 GLU A N 1
ATOM 701 C CA . GLU A 1 90 ? -13.853 5.112 -27.437 1.00 55.34 90 GLU A CA 1
ATOM 702 C C . GLU A 1 90 ? -14.839 4.042 -27.922 1.00 55.34 90 GLU A C 1
ATOM 704 O O . GLU A 1 90 ? -14.602 3.334 -28.899 1.00 55.34 90 GLU A O 1
ATOM 709 N N . ASP A 1 91 ? -15.915 3.898 -27.152 1.00 55.62 91 ASP A N 1
ATOM 710 C CA . ASP A 1 91 ? -17.169 3.248 -27.520 1.00 55.62 91 ASP A CA 1
ATOM 711 C C . ASP A 1 91 ? -18.041 4.286 -28.242 1.00 55.62 91 ASP A C 1
ATOM 713 O O . ASP A 1 91 ? -18.219 5.378 -27.706 1.00 55.62 91 ASP A O 1
ATOM 717 N N . ILE A 1 92 ? -18.548 3.973 -29.442 1.00 44.81 92 ILE A N 1
ATOM 718 C CA . ILE A 1 92 ? -19.798 4.507 -30.021 1.00 44.81 92 ILE A CA 1
ATOM 719 C C . ILE A 1 92 ? -20.065 3.819 -31.370 1.00 44.81 92 ILE A C 1
ATOM 721 O O . ILE A 1 92 ? -19.213 3.767 -32.256 1.00 44.81 92 ILE A O 1
ATOM 725 N N . GLY A 1 93 ? -21.258 3.234 -31.493 1.00 44.62 93 GLY A N 1
ATOM 726 C CA . GLY A 1 93 ? -21.652 2.355 -32.591 1.00 44.62 93 GLY A CA 1
ATOM 727 C C . GLY A 1 93 ? -22.071 3.026 -33.903 1.00 44.62 93 GLY A C 1
ATOM 728 O O . GLY A 1 93 ? -22.152 4.245 -34.020 1.00 44.62 93 GLY A O 1
ATOM 729 N N . GLY A 1 94 ? -22.431 2.180 -34.876 1.00 41.84 94 GLY A N 1
ATOM 730 C CA . GLY A 1 94 ? -23.279 2.572 -36.003 1.00 41.84 94 GLY A CA 1
ATOM 731 C C . GLY A 1 94 ? -22.986 1.903 -37.351 1.00 41.84 94 GLY A C 1
ATOM 732 O O . GLY A 1 94 ? -22.193 2.422 -38.122 1.00 41.84 94 GLY A O 1
ATOM 733 N N . ARG A 1 95 ? -23.803 0.881 -37.659 1.00 44.50 95 ARG A N 1
ATOM 734 C CA . ARG A 1 95 ? -24.475 0.619 -38.954 1.00 44.50 95 ARG A CA 1
ATOM 735 C C . ARG A 1 95 ? -23.715 -0.087 -40.102 1.00 44.50 95 ARG A C 1
ATOM 737 O O . ARG A 1 95 ? -22.685 0.365 -40.584 1.00 44.50 95 ARG A O 1
ATOM 744 N N . GLU A 1 96 ? -24.361 -1.168 -40.555 1.00 38.44 96 GLU A N 1
ATOM 745 C CA . GLU A 1 96 ? -24.175 -1.933 -41.802 1.00 38.44 96 GLU A CA 1
ATOM 746 C C . GLU A 1 96 ? -24.289 -1.099 -43.093 1.00 38.44 96 GLU A C 1
ATOM 748 O O . GLU A 1 96 ? -24.812 0.025 -43.085 1.00 38.44 96 GLU A O 1
ATOM 753 N N . PRO A 1 97 ? -23.847 -1.681 -44.218 1.00 59.47 97 PRO A N 1
ATOM 754 C CA . PRO A 1 97 ? -24.823 -2.250 -45.162 1.00 59.47 97 PRO A CA 1
ATOM 755 C C . PRO A 1 97 ? -24.590 -3.722 -45.533 1.00 59.47 97 PRO A C 1
ATOM 757 O O . PRO A 1 97 ? -23.431 -4.186 -45.441 1.00 59.47 97 PRO A O 1
#